Protein AF-A0A0D9NMA2-F1 (afdb_monomer_lite)

Structure (mmCIF, N/CA/C/O backbone):
data_AF-A0A0D9NMA2-F1
#
_entry.id   AF-A0A0D9NMA2-F1
#
loop_
_atom_site.group_PDB
_atom_site.id
_atom_site.type_symbol
_atom_site.label_atom_id
_atom_site.label_alt_id
_atom_site.label_comp_id
_atom_site.label_asym_id
_atom_site.label_entity_id
_atom_site.label_seq_id
_atom_site.pdbx_PDB_ins_code
_atom_site.Cartn_x
_atom_site.Cartn_y
_atom_site.Cartn_z
_atom_site.occupancy
_atom_site.B_iso_or_equiv
_atom_site.auth_seq_id
_atom_site.auth_comp_id
_atom_site.auth_asym_id
_atom_site.auth_atom_id
_atom_site.pdbx_PDB_model_num
ATOM 1 N N . MET A 1 1 ? 12.237 -25.703 -7.260 1.00 40.25 1 MET A N 1
ATOM 2 C CA . MET A 1 1 ? 11.973 -24.405 -6.611 1.00 40.25 1 MET A CA 1
ATOM 3 C C . MET A 1 1 ? 11.433 -23.503 -7.701 1.00 40.25 1 MET A C 1
ATOM 5 O O . MET A 1 1 ? 12.220 -23.040 -8.506 1.00 40.25 1 MET A O 1
ATOM 9 N N . GLU A 1 2 ? 10.114 -23.368 -7.813 1.00 42.59 2 GLU A N 1
ATOM 10 C CA . GLU A 1 2 ? 9.474 -22.491 -8.803 1.00 42.59 2 GLU A CA 1
ATOM 11 C C . GLU A 1 2 ? 8.336 -21.752 -8.106 1.00 42.59 2 GLU A C 1
ATOM 13 O O . GLU A 1 2 ? 7.248 -22.288 -7.911 1.00 42.59 2 GLU A O 1
ATOM 18 N N . ALA A 1 3 ? 8.634 -20.539 -7.654 1.00 48.50 3 ALA A N 1
ATOM 19 C CA . ALA A 1 3 ? 7.667 -19.609 -7.091 1.00 48.50 3 ALA A CA 1
ATOM 20 C C . ALA A 1 3 ? 8.124 -18.170 -7.378 1.00 48.50 3 ALA A C 1
ATOM 22 O O . ALA A 1 3 ? 8.207 -17.371 -6.461 1.00 48.50 3 ALA A O 1
ATOM 23 N N . ASP A 1 4 ? 8.457 -17.849 -8.634 1.00 46.19 4 ASP A N 1
ATOM 24 C CA . ASP A 1 4 ? 8.898 -16.488 -9.008 1.00 46.19 4 ASP A CA 1
ATOM 25 C C . ASP A 1 4 ? 8.134 -15.871 -10.193 1.00 46.19 4 ASP A C 1
ATOM 27 O O . ASP A 1 4 ? 8.375 -14.737 -10.594 1.00 46.19 4 ASP A O 1
ATOM 31 N N . SER A 1 5 ? 7.144 -16.565 -10.763 1.00 48.16 5 SER A N 1
ATOM 32 C CA . SER A 1 5 ? 6.434 -16.068 -11.959 1.00 48.16 5 SER A CA 1
ATOM 33 C C . SER A 1 5 ? 5.090 -15.384 -11.680 1.00 48.16 5 SER A C 1
ATOM 35 O O . SER A 1 5 ? 4.423 -14.950 -12.616 1.00 48.16 5 SER A O 1
ATOM 37 N N . ALA A 1 6 ? 4.659 -15.256 -10.422 1.00 56.06 6 ALA A N 1
ATOM 38 C CA . ALA A 1 6 ? 3.318 -14.744 -10.106 1.00 56.06 6 ALA A CA 1
ATOM 39 C C . ALA A 1 6 ? 3.206 -13.203 -10.080 1.00 56.06 6 ALA A C 1
ATOM 41 O O . ALA A 1 6 ? 2.089 -12.678 -10.001 1.00 56.06 6 ALA A O 1
ATOM 42 N N . ASN A 1 7 ? 4.329 -12.475 -10.149 1.00 53.25 7 ASN A N 1
ATOM 43 C CA . ASN A 1 7 ? 4.348 -11.017 -9.981 1.00 53.25 7 ASN A CA 1
ATOM 44 C C . ASN A 1 7 ? 4.777 -10.190 -11.188 1.00 53.25 7 ASN A C 1
ATOM 46 O O . ASN A 1 7 ? 4.416 -9.015 -11.233 1.00 53.25 7 ASN A O 1
ATOM 50 N N . GLY A 1 8 ? 5.421 -10.786 -12.195 1.00 54.12 8 GLY A N 1
ATOM 51 C CA . GLY A 1 8 ? 6.008 -10.059 -13.332 1.00 54.12 8 GLY A CA 1
ATOM 52 C C . GLY A 1 8 ? 5.033 -9.271 -14.226 1.00 54.12 8 GLY A C 1
ATOM 53 O O . GLY A 1 8 ? 5.455 -8.682 -15.214 1.00 54.12 8 GLY A O 1
ATOM 54 N N . GLY A 1 9 ? 3.735 -9.240 -13.908 1.00 67.44 9 GLY A N 1
ATOM 55 C CA . GLY A 1 9 ? 2.716 -8.476 -14.635 1.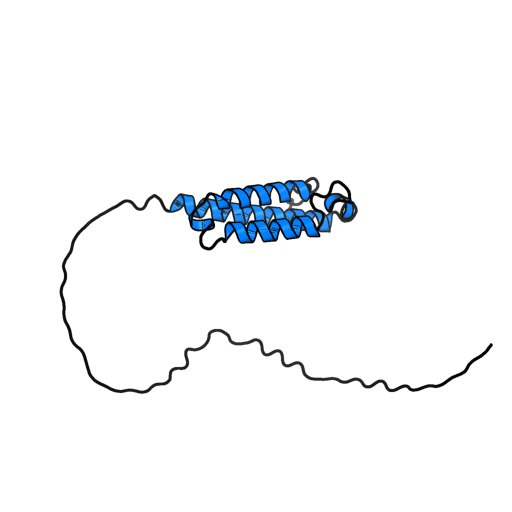00 67.44 9 GLY A CA 1
ATOM 56 C C . GLY A 1 9 ? 1.831 -7.574 -13.772 1.00 67.44 9 GLY A C 1
ATOM 57 O O . GLY A 1 9 ? 0.906 -6.956 -14.301 1.00 67.44 9 GLY A O 1
ATOM 58 N N . LYS A 1 10 ? 2.051 -7.490 -12.454 1.00 86.12 10 LYS A N 1
ATOM 59 C CA . LYS A 1 10 ? 1.211 -6.654 -11.584 1.00 86.12 10 LYS A CA 1
ATOM 60 C C . LYS A 1 10 ? 1.744 -5.223 -11.553 1.00 86.12 10 LYS A C 1
ATOM 62 O O . LYS A 1 10 ? 2.932 -4.982 -11.377 1.00 86.12 10 LYS A O 1
ATOM 67 N N . SER A 1 11 ? 0.840 -4.265 -11.731 1.00 94.38 11 SER A N 1
ATOM 68 C CA . SER A 1 11 ? 1.162 -2.839 -11.629 1.00 94.38 11 SER A CA 1
ATOM 69 C C . SER A 1 11 ? 1.169 -2.392 -10.167 1.00 94.38 11 SER A C 1
ATOM 71 O O . SER A 1 11 ? 0.269 -2.756 -9.402 1.00 94.38 11 SER A O 1
ATOM 73 N N . ILE A 1 12 ? 2.138 -1.549 -9.803 1.00 96.81 12 ILE A N 1
ATOM 74 C CA . ILE A 1 12 ? 2.218 -0.904 -8.485 1.00 96.81 12 ILE A CA 1
ATOM 75 C C . ILE A 1 12 ? 0.919 -0.139 -8.213 1.00 96.81 12 ILE A C 1
ATOM 77 O O . ILE A 1 12 ? 0.287 -0.323 -7.172 1.00 96.81 12 ILE A O 1
ATOM 81 N N . ALA A 1 13 ? 0.455 0.654 -9.183 1.00 96.81 13 ALA A N 1
ATOM 82 C CA . ALA A 1 13 ? -0.795 1.398 -9.087 1.00 96.81 13 ALA A CA 1
ATOM 83 C C . ALA A 1 13 ? -2.012 0.484 -8.871 1.00 96.81 13 ALA A C 1
ATOM 85 O O . ALA A 1 13 ? -2.945 0.834 -8.143 1.00 96.81 13 ALA A O 1
ATOM 86 N N . HIS A 1 14 ? -2.033 -0.697 -9.490 1.00 96.50 14 HIS A N 1
ATOM 87 C CA . HIS A 1 14 ? -3.117 -1.649 -9.279 1.00 96.50 14 HIS A CA 1
ATOM 88 C C . HIS A 1 14 ? -3.141 -2.167 -7.835 1.00 96.50 14 HIS A C 1
ATOM 90 O O . HIS A 1 14 ? -4.177 -2.079 -7.175 1.00 96.50 14 HIS A O 1
ATOM 96 N N . VAL A 1 15 ? -2.010 -2.659 -7.321 1.00 97.81 15 VAL A N 1
ATOM 97 C CA . VAL A 1 15 ? -1.940 -3.219 -5.960 1.00 97.81 15 VAL A CA 1
ATOM 98 C C . VAL A 1 15 ? -2.152 -2.125 -4.910 1.00 97.81 15 VAL A C 1
ATOM 100 O O . VAL A 1 15 ? -2.934 -2.310 -3.980 1.00 97.81 15 VAL A O 1
ATOM 103 N N . ALA A 1 16 ? -1.589 -0.930 -5.110 1.00 98.19 16 ALA A N 1
ATOM 104 C CA . ALA A 1 16 ? -1.795 0.206 -4.214 1.00 98.19 16 ALA A CA 1
ATOM 105 C C . ALA A 1 16 ? -3.274 0.627 -4.112 1.00 98.19 16 ALA A C 1
ATOM 107 O O . ALA A 1 16 ? -3.747 0.988 -3.031 1.00 98.19 16 ALA A O 1
ATOM 108 N N . LYS A 1 17 ? -4.053 0.540 -5.205 1.00 97.94 17 LYS A N 1
ATOM 109 C CA . LYS A 1 17 ? -5.513 0.760 -5.153 1.00 97.94 17 LYS A CA 1
ATOM 110 C C . LYS A 1 17 ? -6.208 -0.261 -4.258 1.00 97.94 17 LYS A C 1
ATOM 112 O O . LYS A 1 17 ? -7.130 0.118 -3.535 1.00 97.94 17 LYS A O 1
ATOM 117 N N . GLN A 1 18 ? -5.775 -1.521 -4.292 1.00 98.06 18 GLN A N 1
ATOM 118 C CA . GLN A 1 18 ? -6.326 -2.567 -3.434 1.00 98.06 18 GLN A CA 1
ATOM 119 C C . GLN A 1 18 ? -5.989 -2.320 -1.958 1.00 98.06 18 GLN A C 1
ATOM 121 O O . GLN A 1 18 ? -6.888 -2.413 -1.127 1.00 98.06 18 GLN A O 1
ATOM 126 N N . CYS A 1 19 ? -4.750 -1.925 -1.632 1.00 98.44 19 CYS A N 1
ATOM 127 C CA . CYS A 1 19 ? -4.372 -1.534 -0.266 1.00 98.44 19 CYS A CA 1
ATOM 128 C C . CYS A 1 19 ? -5.238 -0.376 0.239 1.00 98.44 19 CYS A C 1
ATOM 130 O O . CYS A 1 19 ? -5.807 -0.444 1.325 1.00 98.44 19 CYS A O 1
ATOM 132 N N . ARG A 1 20 ? -5.420 0.663 -0.588 1.00 98.25 20 ARG A N 1
ATOM 133 C CA . ARG A 1 20 ? -6.273 1.810 -0.249 1.00 98.25 20 ARG A CA 1
ATOM 134 C C . ARG A 1 20 ? -7.724 1.401 0.003 1.00 98.25 20 ARG A C 1
ATOM 136 O O . ARG A 1 20 ? -8.358 1.947 0.898 1.00 98.25 20 ARG A O 1
ATOM 143 N N . ALA A 1 21 ? -8.269 0.486 -0.797 1.00 98.19 21 ALA A N 1
ATOM 144 C CA . ALA A 1 21 ? -9.626 -0.022 -0.604 1.00 98.19 21 ALA A CA 1
ATOM 145 C C . ALA A 1 21 ? -9.753 -0.833 0.697 1.00 98.19 21 ALA A C 1
ATOM 147 O O . ALA A 1 21 ? -10.728 -0.660 1.427 1.00 98.19 21 ALA A O 1
ATOM 148 N N . ALA A 1 22 ? -8.751 -1.656 1.019 1.00 97.44 22 ALA A N 1
ATOM 149 C CA . ALA A 1 22 ? -8.704 -2.390 2.279 1.00 97.44 22 ALA A CA 1
ATOM 150 C C . ALA A 1 22 ? -8.651 -1.425 3.480 1.00 97.44 22 ALA A C 1
ATOM 152 O O . ALA A 1 22 ? -9.502 -1.511 4.356 1.00 97.44 22 ALA A O 1
ATOM 153 N N . LEU A 1 23 ? -7.769 -0.420 3.469 1.00 97.56 23 LEU A N 1
ATOM 154 C CA . LEU A 1 23 ? -7.714 0.600 4.530 1.00 97.56 23 LEU A CA 1
ATOM 155 C C . LEU A 1 23 ? -9.034 1.368 4.683 1.00 97.56 23 LEU A C 1
ATOM 157 O O . LEU A 1 23 ? -9.495 1.592 5.796 1.00 97.56 23 LEU A O 1
ATOM 161 N N . LYS A 1 24 ? -9.696 1.720 3.573 1.00 97.69 24 LYS A N 1
ATOM 162 C CA . LYS A 1 24 ? -11.033 2.336 3.619 1.00 97.69 24 LYS A CA 1
ATOM 163 C C . LYS A 1 24 ? -12.094 1.426 4.232 1.00 97.69 24 LYS A C 1
ATOM 165 O O . LYS A 1 24 ? -13.048 1.929 4.809 1.00 97.69 24 LYS A O 1
ATOM 170 N N . THR A 1 25 ? -11.949 0.112 4.089 1.00 96.75 25 THR A N 1
ATOM 171 C CA . THR A 1 25 ? -12.855 -0.850 4.727 1.00 96.75 25 THR A CA 1
ATOM 172 C C . THR A 1 25 ? -12.673 -0.813 6.242 1.00 96.75 25 THR A C 1
ATOM 174 O O . THR A 1 25 ? -13.674 -0.761 6.948 1.00 96.75 25 THR A O 1
ATOM 177 N N . CYS A 1 26 ? -11.428 -0.706 6.728 1.00 95.88 26 CYS A N 1
ATOM 178 C CA . CYS A 1 26 ? -11.119 -0.594 8.158 1.00 95.88 26 CYS A CA 1
ATOM 179 C C . CYS A 1 26 ? -11.769 0.621 8.836 1.00 95.88 26 CYS A C 1
ATOM 181 O O . CYS A 1 26 ? -12.078 0.539 10.014 1.00 95.88 26 CYS A O 1
ATOM 183 N N . LEU A 1 27 ? -12.047 1.711 8.109 1.00 95.81 27 LEU A N 1
ATOM 184 C CA . LEU A 1 27 ? -12.776 2.866 8.662 1.00 95.81 27 LEU A CA 1
ATOM 185 C C . LEU A 1 27 ? -14.192 2.519 9.150 1.00 95.81 27 LEU A C 1
ATOM 187 O O . LEU A 1 27 ? -14.753 3.250 9.958 1.00 95.81 27 LEU A O 1
ATOM 191 N N . ASN A 1 28 ? -14.784 1.438 8.634 1.00 94.56 28 ASN A N 1
ATOM 192 C CA . ASN A 1 28 ? -16.127 0.995 9.015 1.00 94.56 28 ASN A CA 1
ATOM 193 C C . ASN A 1 28 ? -16.101 -0.078 10.114 1.00 94.56 28 ASN A C 1
ATOM 195 O O . ASN A 1 28 ? -17.161 -0.551 10.514 1.00 94.56 28 ASN A O 1
ATOM 199 N N . ILE A 1 29 ? -14.912 -0.478 10.570 1.00 93.50 29 ILE A N 1
ATOM 200 C CA . ILE A 1 29 ? -14.711 -1.467 11.626 1.00 93.50 29 ILE A CA 1
ATOM 201 C C . ILE A 1 29 ? -14.381 -0.690 12.900 1.00 93.50 29 ILE A C 1
ATOM 203 O O . ILE A 1 29 ? -13.358 -0.010 12.956 1.00 93.50 29 ILE A O 1
ATOM 207 N N . LEU A 1 30 ? -15.273 -0.746 13.895 1.00 91.19 30 LEU A N 1
ATOM 208 C CA . LEU A 1 30 ? -15.227 0.144 15.061 1.00 91.19 30 LEU A CA 1
ATOM 209 C C . LEU A 1 30 ? -13.906 0.008 15.834 1.00 91.19 30 LEU A C 1
ATOM 211 O O . LEU A 1 30 ? -13.261 1.017 16.100 1.00 91.19 30 LEU A O 1
ATOM 215 N N . SER A 1 31 ? -13.481 -1.225 16.120 1.00 91.31 31 SER A N 1
ATOM 216 C CA . SER A 1 31 ? -12.237 -1.527 16.845 1.00 91.31 31 SER A CA 1
ATOM 217 C C . SER A 1 31 ? -10.982 -1.067 16.098 1.00 91.31 31 SER A C 1
ATOM 219 O O . SER A 1 31 ? -10.016 -0.618 16.705 1.00 91.31 31 SER A O 1
ATOM 221 N N . LEU A 1 32 ? -10.989 -1.119 14.763 1.00 91.62 32 LEU A N 1
ATOM 222 C CA . LEU A 1 32 ? -9.858 -0.680 13.942 1.00 91.62 32 LEU A CA 1
ATOM 223 C C . LEU A 1 32 ? -9.836 0.830 13.713 1.00 91.62 32 LEU A C 1
ATOM 225 O O . LEU A 1 32 ? -8.826 1.362 13.257 1.00 91.62 32 LEU A O 1
ATOM 229 N N . ASN A 1 33 ? -10.934 1.531 13.977 1.00 92.69 33 ASN A N 1
ATOM 230 C CA . ASN A 1 33 ? -10.970 2.986 13.904 1.00 92.69 33 ASN A CA 1
ATOM 231 C C . ASN A 1 33 ? -11.002 3.650 15.288 1.00 92.69 33 ASN A C 1
ATOM 233 O O . ASN A 1 33 ? -11.158 4.869 15.373 1.00 92.69 33 ASN A O 1
ATOM 237 N N . GLU A 1 34 ? -10.811 2.869 16.354 1.00 91.44 34 GLU A N 1
ATOM 238 C CA . GLU A 1 34 ? -10.504 3.392 17.680 1.00 91.44 34 GLU A CA 1
ATOM 239 C C . GLU A 1 34 ? -9.236 4.256 17.608 1.00 91.44 34 GLU A C 1
ATOM 241 O O . GLU A 1 34 ? -8.306 3.975 16.843 1.00 91.44 34 GLU A O 1
ATOM 246 N N . ASP A 1 35 ? -9.251 5.380 18.325 1.00 92.88 35 ASP A N 1
ATOM 247 C CA . ASP A 1 35 ? -8.174 6.376 18.329 1.00 92.88 35 ASP A CA 1
ATOM 248 C C . ASP A 1 35 ? -7.704 6.829 16.933 1.00 92.88 35 ASP A C 1
ATOM 250 O O . ASP A 1 35 ? -6.558 7.245 16.747 1.00 92.88 35 ASP A O 1
ATOM 254 N N . TYR A 1 36 ? -8.596 6.784 15.936 1.00 94.06 36 TYR A N 1
ATOM 255 C CA . TYR A 1 36 ? -8.319 7.180 14.551 1.00 94.06 36 TYR A CA 1
ATOM 256 C C . TYR A 1 36 ? -7.226 6.342 13.867 1.00 94.06 36 TYR A C 1
ATOM 258 O O . TYR A 1 36 ? -6.599 6.805 12.908 1.00 94.06 36 TYR A O 1
ATOM 266 N N . TRP A 1 37 ? -6.984 5.103 14.314 1.00 94.19 37 TRP A N 1
ATOM 267 C CA . TRP A 1 37 ? -5.925 4.261 13.748 1.00 94.19 37 TRP A CA 1
ATOM 268 C C . TRP A 1 37 ? -6.076 4.073 12.231 1.00 94.19 37 TRP A C 1
ATOM 270 O O . TRP A 1 37 ? -5.135 4.342 11.474 1.00 94.19 37 TRP A O 1
ATOM 280 N N . ALA A 1 38 ? -7.259 3.662 11.759 1.00 96.19 38 ALA A N 1
ATOM 281 C CA . A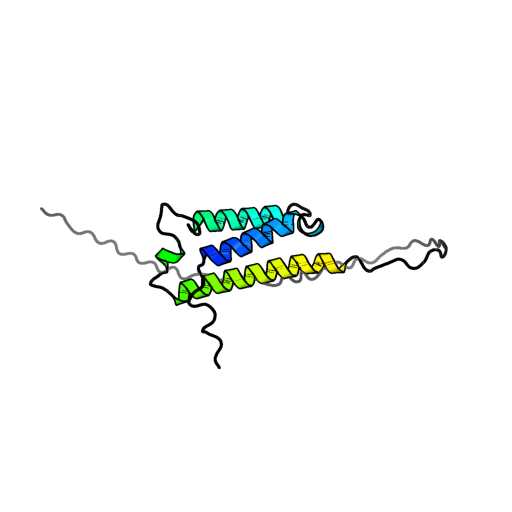LA A 1 38 ? -7.490 3.421 10.335 1.00 96.19 38 ALA A CA 1
ATOM 282 C C . ALA A 1 38 ? -7.387 4.711 9.502 1.00 96.19 38 ALA A C 1
ATOM 284 O O . ALA A 1 38 ? -6.849 4.685 8.390 1.00 96.19 38 ALA A O 1
ATOM 285 N N . GLU A 1 39 ? -7.834 5.847 10.041 1.00 97.19 39 GLU A N 1
ATOM 286 C CA . GLU A 1 39 ? -7.704 7.157 9.395 1.00 97.19 39 GLU A CA 1
ATOM 287 C C . GLU A 1 39 ? -6.239 7.597 9.264 1.00 97.19 39 GLU A C 1
ATOM 289 O O . GLU A 1 39 ? -5.808 8.003 8.176 1.00 97.19 39 GLU A O 1
ATOM 294 N N . ALA A 1 40 ? -5.444 7.450 10.327 1.00 97.31 40 ALA A N 1
ATOM 295 C 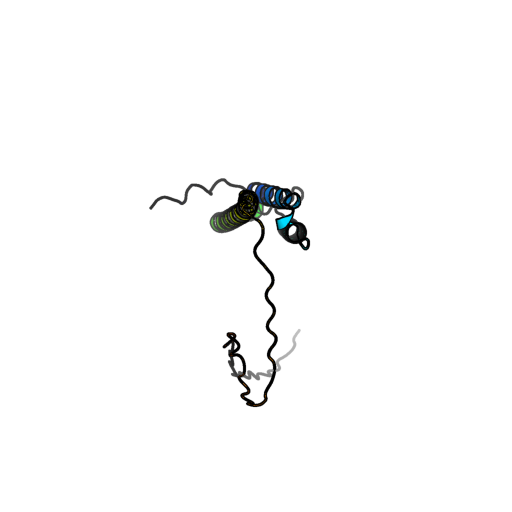CA . ALA A 1 40 ? -4.023 7.777 10.318 1.00 97.31 40 ALA A CA 1
ATOM 296 C C . ALA A 1 40 ? -3.263 6.934 9.280 1.00 97.31 40 ALA A C 1
ATOM 298 O O . ALA A 1 40 ? -2.514 7.478 8.463 1.00 97.31 40 ALA A O 1
ATOM 299 N N . ARG A 1 41 ? -3.514 5.617 9.239 1.00 97.50 41 ARG A N 1
ATOM 300 C CA . ARG A 1 41 ? -2.873 4.712 8.267 1.00 97.50 41 ARG A CA 1
ATOM 301 C C . ARG A 1 41 ? -3.304 4.990 6.836 1.00 97.50 41 ARG A C 1
ATOM 303 O O . ARG A 1 41 ? -2.476 4.954 5.925 1.00 97.50 41 ARG A O 1
ATOM 310 N N . LEU A 1 42 ? -4.580 5.304 6.616 1.00 98.25 42 LEU A N 1
ATOM 311 C CA . LEU A 1 42 ? -5.059 5.702 5.297 1.00 98.25 42 LEU A CA 1
ATOM 312 C C . LEU A 1 42 ? -4.400 7.006 4.830 1.00 98.25 42 LEU A C 1
ATOM 314 O O . LEU A 1 42 ? -4.027 7.104 3.660 1.00 98.25 42 LEU A O 1
ATOM 318 N N . THR A 1 43 ? -4.238 7.979 5.724 1.00 98.31 43 THR A N 1
ATOM 319 C CA . THR A 1 43 ? -3.608 9.271 5.422 1.00 98.31 43 THR A CA 1
ATOM 320 C C . THR A 1 43 ? -2.133 9.107 5.074 1.00 98.31 43 THR A C 1
ATOM 322 O O . THR A 1 43 ? -1.686 9.600 4.038 1.00 98.31 43 THR A O 1
ATOM 325 N N . GLU A 1 44 ? -1.385 8.349 5.877 1.00 98.19 44 GLU A N 1
ATOM 326 C CA . GLU A 1 44 ? 0.020 8.029 5.612 1.00 98.19 44 GLU A CA 1
ATOM 327 C C . GLU A 1 44 ? 0.190 7.331 4.256 1.00 98.19 44 GLU A C 1
ATOM 329 O O . GLU A 1 44 ? 1.007 7.746 3.428 1.00 98.19 44 GLU A O 1
ATOM 334 N N . PHE A 1 45 ? -0.650 6.330 3.974 1.00 98.25 45 PHE A N 1
ATOM 335 C CA . PHE A 1 45 ? -0.622 5.624 2.699 1.00 98.25 45 PHE A CA 1
ATOM 336 C C . PHE A 1 45 ? -0.937 6.553 1.518 1.00 98.25 45 PHE A C 1
ATOM 338 O O . PHE A 1 45 ? -0.274 6.502 0.480 1.00 98.25 45 PHE A O 1
ATOM 345 N N . GLN A 1 46 ? -1.928 7.438 1.657 1.00 97.94 46 GLN A N 1
ATOM 346 C CA . GLN A 1 46 ? -2.262 8.419 0.623 1.00 97.94 46 GLN A CA 1
ATOM 347 C C . GLN A 1 46 ? -1.120 9.407 0.376 1.00 97.94 46 GLN A C 1
ATOM 349 O O . GLN A 1 46 ? -0.809 9.692 -0.786 1.00 97.94 46 GLN A O 1
ATOM 354 N N . ASN A 1 47 ? -0.462 9.875 1.436 1.00 98.00 47 ASN A N 1
ATOM 355 C CA . ASN A 1 47 ? 0.700 10.747 1.330 1.00 98.00 47 ASN A CA 1
ATOM 356 C C . ASN A 1 47 ? 1.848 10.061 0.578 1.00 98.00 47 ASN A C 1
ATOM 358 O O . ASN A 1 47 ? 2.402 10.638 -0.361 1.00 98.00 47 ASN A O 1
ATOM 362 N N . TRP A 1 48 ? 2.145 8.803 0.917 1.00 97.50 48 TRP A N 1
ATOM 363 C CA . TRP A 1 48 ? 3.136 8.008 0.194 1.00 97.50 48 TRP A CA 1
ATOM 364 C C . TRP A 1 48 ? 2.769 7.859 -1.289 1.00 97.50 48 TRP A C 1
ATOM 366 O O . TRP A 1 48 ? 3.577 8.201 -2.149 1.00 97.50 48 TRP A O 1
ATOM 376 N N . THR A 1 49 ? 1.532 7.449 -1.614 1.00 97.50 49 THR A N 1
ATOM 377 C CA . THR A 1 49 ? 1.120 7.274 -3.024 1.00 97.50 49 THR A CA 1
ATOM 378 C C . THR A 1 49 ? 1.185 8.564 -3.842 1.00 97.50 49 THR A C 1
ATOM 380 O O . THR A 1 49 ? 1.422 8.510 -5.049 1.00 97.50 49 THR A O 1
ATOM 383 N N . SER A 1 50 ? 0.975 9.714 -3.196 1.00 95.56 50 SER A N 1
ATOM 384 C CA . SER A 1 50 ? 1.046 11.027 -3.839 1.00 95.56 50 SER A CA 1
ATOM 385 C C . SER A 1 50 ? 2.494 11.455 -4.059 1.00 95.56 50 SER A C 1
ATOM 387 O O . SER A 1 50 ? 2.848 11.861 -5.162 1.00 95.56 50 SER A O 1
ATOM 389 N N . THR A 1 51 ? 3.338 11.305 -3.035 1.00 95.00 51 THR A N 1
ATOM 390 C CA . THR A 1 51 ? 4.766 11.659 -3.089 1.00 95.00 51 THR A CA 1
ATOM 391 C C . THR A 1 51 ? 5.511 10.800 -4.104 1.00 95.00 51 THR A C 1
ATOM 393 O O . THR A 1 51 ? 6.307 11.313 -4.882 1.00 95.00 51 THR A O 1
ATOM 396 N N . ALA A 1 52 ? 5.206 9.504 -4.144 1.00 94.50 52 ALA A N 1
ATOM 397 C CA . ALA A 1 52 ? 5.827 8.554 -5.057 1.00 94.50 52 ALA A CA 1
ATOM 398 C C . ALA A 1 52 ? 5.178 8.527 -6.456 1.00 94.50 52 ALA A C 1
ATOM 400 O O . ALA A 1 52 ? 5.522 7.675 -7.265 1.00 94.50 52 ALA A O 1
ATOM 401 N N . GLY A 1 53 ? 4.205 9.400 -6.756 1.00 95.19 53 GLY A N 1
ATOM 402 C CA . GLY A 1 53 ? 3.597 9.471 -8.092 1.00 95.19 53 GLY A CA 1
ATOM 403 C C . GLY A 1 53 ? 2.893 8.181 -8.542 1.00 95.19 53 GLY A C 1
ATOM 404 O O . GLY A 1 53 ? 2.779 7.913 -9.737 1.00 95.19 53 GLY A O 1
ATOM 405 N N . VAL A 1 54 ? 2.398 7.365 -7.603 1.00 95.94 54 VAL A N 1
ATOM 406 C CA . VAL A 1 54 ? 1.861 6.017 -7.883 1.00 95.94 54 VAL A CA 1
ATOM 407 C C . VAL A 1 54 ? 0.641 6.062 -8.806 1.00 95.94 54 VAL A C 1
ATOM 409 O O . VAL A 1 54 ? 0.442 5.173 -9.629 1.00 95.94 54 VAL A O 1
ATOM 412 N N . PHE A 1 55 ? -0.195 7.093 -8.668 1.00 94.06 55 PHE A N 1
ATOM 413 C CA . PHE A 1 55 ? -1.410 7.275 -9.470 1.00 94.06 55 PHE A CA 1
ATOM 414 C C . PHE A 1 55 ? -1.317 8.447 -10.449 1.00 94.06 55 PHE A C 1
ATOM 416 O O . PHE A 1 55 ? -2.351 8.873 -10.970 1.00 94.06 55 PHE A O 1
ATOM 423 N N . ASP A 1 56 ? -0.125 9.008 -10.658 1.00 90.00 56 ASP A N 1
ATOM 424 C CA . ASP A 1 56 ? 0.012 10.185 -11.505 1.00 90.00 56 ASP A CA 1
ATOM 425 C C . ASP A 1 56 ? -0.234 9.815 -12.975 1.00 90.00 56 ASP A C 1
ATOM 427 O O . ASP A 1 56 ? 0.385 8.906 -13.524 1.00 90.00 56 ASP A O 1
ATOM 431 N N . ALA A 1 57 ? -1.187 10.509 -13.596 1.00 80.50 57 ALA A N 1
ATOM 432 C CA . ALA A 1 57 ? -1.498 10.391 -15.020 1.00 80.50 57 ALA A CA 1
ATOM 433 C C . ALA A 1 57 ? -0.898 11.543 -15.845 1.00 80.50 57 ALA A C 1
ATOM 435 O O . ALA A 1 57 ? -0.930 11.500 -17.073 1.00 80.50 57 ALA A O 1
ATOM 436 N N . LYS A 1 58 ? -0.409 12.600 -15.183 1.00 80.81 58 LYS A N 1
ATOM 437 C CA . LYS A 1 58 ? 0.178 13.794 -15.804 1.00 80.81 58 LYS A CA 1
ATOM 438 C C . LYS A 1 58 ? 1.703 13.717 -15.856 1.00 80.81 58 LYS A C 1
ATOM 440 O O . LYS A 1 58 ? 2.295 14.285 -16.769 1.00 80.81 58 LYS A O 1
ATOM 445 N N . ARG A 1 59 ? 2.330 13.063 -14.876 1.00 83.06 59 ARG A N 1
ATOM 446 C CA . ARG A 1 59 ? 3.776 12.784 -14.838 1.00 83.06 59 ARG A CA 1
ATOM 447 C C . ARG A 1 59 ? 4.052 11.313 -15.141 1.00 83.06 59 ARG A C 1
ATOM 449 O O . ARG A 1 59 ? 3.129 10.517 -15.296 1.00 83.06 59 ARG A O 1
ATOM 456 N N . VAL A 1 60 ? 5.334 10.965 -15.237 1.00 88.25 60 VAL A N 1
ATOM 457 C CA . VAL A 1 60 ? 5.771 9.568 -15.307 1.00 88.25 60 VAL A CA 1
ATOM 458 C C . VAL A 1 60 ? 5.322 8.879 -14.020 1.00 88.25 60 VAL A C 1
ATOM 460 O O . VAL A 1 60 ? 5.703 9.296 -12.931 1.00 88.25 60 VAL A O 1
ATOM 463 N N . SER A 1 61 ? 4.453 7.877 -14.147 1.00 93.25 61 SER A N 1
ATOM 464 C CA . SER A 1 61 ? 4.010 7.078 -13.003 1.00 93.25 61 SER A CA 1
ATOM 465 C C . SER A 1 61 ? 5.154 6.211 -12.481 1.00 93.25 61 SER A C 1
ATOM 467 O O . SER A 1 61 ? 6.016 5.808 -13.264 1.00 93.25 61 SER A O 1
ATOM 469 N N . LEU A 1 62 ? 5.112 5.825 -11.205 1.00 94.50 62 LEU A N 1
ATOM 470 C CA . LEU A 1 62 ? 6.122 4.928 -10.624 1.00 94.50 62 LEU A CA 1
ATOM 471 C C . LEU A 1 62 ? 6.248 3.591 -11.383 1.00 94.50 62 LEU A C 1
ATOM 473 O O . LEU A 1 62 ? 7.332 3.036 -11.524 1.00 94.50 62 LEU A O 1
ATOM 477 N N . ASP A 1 63 ? 5.136 3.089 -11.933 1.00 94.44 63 ASP A N 1
ATOM 478 C CA . ASP A 1 63 ? 5.122 1.901 -12.795 1.00 94.44 63 ASP A CA 1
ATOM 479 C C . ASP A 1 63 ? 5.935 2.083 -14.087 1.00 94.44 63 ASP A C 1
ATOM 481 O O . ASP A 1 63 ? 6.489 1.110 -14.599 1.00 94.44 63 ASP A O 1
ATOM 485 N N . SER A 1 64 ? 5.945 3.301 -14.636 1.00 93.06 64 SER A N 1
ATOM 486 C CA . SER A 1 64 ? 6.678 3.668 -15.850 1.00 93.06 64 SER A CA 1
ATOM 487 C C . SER A 1 64 ? 8.137 4.001 -15.554 1.00 93.06 64 SER A C 1
ATOM 489 O O . SER A 1 64 ? 9.002 3.661 -16.354 1.00 93.06 64 SER A O 1
ATOM 491 N N . GLU A 1 65 ? 8.406 4.637 -14.414 1.00 94.31 65 GLU A N 1
ATOM 492 C CA . GLU A 1 65 ? 9.758 4.955 -13.948 1.00 94.31 65 GLU A CA 1
ATOM 493 C C . GLU A 1 65 ? 10.586 3.678 -13.757 1.00 94.31 65 GLU A C 1
ATOM 495 O O . GLU A 1 65 ? 11.703 3.580 -14.254 1.00 94.31 65 GLU A O 1
ATOM 500 N N . LEU A 1 66 ? 9.978 2.647 -13.168 1.00 94.50 66 LEU A N 1
ATOM 501 C CA . LEU A 1 66 ? 10.617 1.353 -12.918 1.00 94.50 66 LEU A CA 1
ATOM 502 C C . LEU A 1 66 ? 10.435 0.344 -14.062 1.00 94.50 66 LEU A C 1
ATOM 504 O O . LEU A 1 66 ? 10.646 -0.854 -13.879 1.00 94.50 66 LEU A O 1
ATOM 508 N N . ALA A 1 67 ? 10.029 0.785 -15.258 1.00 92.44 67 ALA A N 1
ATOM 509 C CA . ALA A 1 67 ? 9.802 -0.122 -16.387 1.00 92.44 67 ALA A CA 1
ATOM 510 C C . ALA A 1 67 ? 11.078 -0.863 -16.831 1.00 92.44 67 ALA A C 1
ATOM 512 O O . ALA A 1 67 ? 10.985 -1.972 -17.356 1.00 92.44 67 ALA A O 1
ATOM 513 N N . PHE A 1 68 ? 12.252 -0.265 -16.606 1.00 93.00 68 PHE A N 1
ATOM 514 C CA . PHE A 1 68 ? 13.559 -0.855 -16.913 1.00 93.00 68 PHE A CA 1
ATOM 515 C C . PHE A 1 68 ? 14.247 -1.485 -15.690 1.00 93.00 68 PHE A C 1
ATOM 517 O O . PHE A 1 68 ? 15.331 -2.044 -15.829 1.00 93.00 68 PHE A O 1
ATOM 524 N N . GLU A 1 69 ? 13.604 -1.442 -14.519 1.00 95.06 69 GLU A N 1
ATOM 525 C CA . GLU A 1 69 ? 14.093 -2.013 -13.258 1.00 95.06 69 GLU A CA 1
ATOM 526 C C . GLU A 1 69 ? 13.061 -3.010 -12.693 1.00 95.06 69 GLU A C 1
ATOM 528 O O . GLU A 1 69 ? 12.407 -2.749 -11.675 1.00 95.06 69 GLU A O 1
ATOM 533 N N . PRO A 1 70 ? 12.861 -4.160 -13.368 1.00 91.75 70 PRO A N 1
ATOM 534 C CA . PRO A 1 70 ? 11.786 -5.096 -13.042 1.00 91.75 70 PRO A CA 1
ATOM 535 C C . PRO A 1 70 ? 11.917 -5.691 -11.636 1.00 91.75 70 PRO A C 1
ATOM 537 O O . PRO A 1 70 ? 10.900 -5.904 -10.981 1.00 91.75 70 PRO A O 1
ATOM 540 N N . ASP A 1 71 ? 13.138 -5.907 -11.146 1.00 94.69 71 ASP A N 1
ATOM 541 C CA . ASP A 1 71 ? 13.376 -6.453 -9.806 1.00 94.69 71 ASP A CA 1
ATOM 542 C C . ASP A 1 71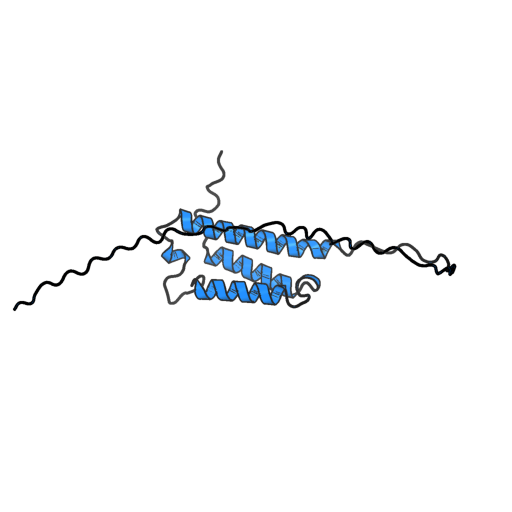 ? 12.917 -5.469 -8.723 1.00 94.69 71 ASP A C 1
ATOM 544 O O . ASP A 1 71 ? 12.137 -5.831 -7.841 1.00 94.69 71 ASP A O 1
ATOM 548 N N . THR A 1 72 ? 13.298 -4.193 -8.844 1.00 96.12 72 THR A N 1
ATOM 549 C CA . THR A 1 72 ? 12.842 -3.114 -7.953 1.00 96.12 72 THR A CA 1
ATOM 550 C C . THR A 1 72 ? 11.322 -2.983 -7.980 1.00 96.12 72 THR A C 1
ATOM 552 O O . THR A 1 72 ? 10.674 -2.910 -6.933 1.00 96.12 72 THR A O 1
ATOM 555 N N . LYS A 1 73 ? 10.724 -3.006 -9.178 1.00 95.62 73 LYS A N 1
ATOM 556 C CA . LYS A 1 73 ? 9.269 -2.978 -9.338 1.00 95.62 73 LYS A CA 1
ATOM 557 C C . LYS A 1 73 ? 8.597 -4.150 -8.619 1.00 95.62 73 LYS A C 1
ATOM 559 O O . LYS A 1 73 ? 7.619 -3.936 -7.902 1.00 95.62 73 LYS A O 1
ATOM 564 N N . ASN A 1 74 ? 9.110 -5.366 -8.803 1.00 95.12 74 ASN A N 1
ATOM 565 C CA . ASN A 1 74 ? 8.561 -6.572 -8.188 1.00 95.12 74 ASN A CA 1
ATOM 566 C C . ASN A 1 74 ? 8.635 -6.501 -6.661 1.00 95.12 74 ASN A C 1
ATOM 568 O O . ASN A 1 74 ? 7.629 -6.761 -6.008 1.00 95.12 74 ASN A O 1
ATOM 572 N N . ILE A 1 75 ? 9.756 -6.036 -6.099 1.00 96.88 75 ILE A N 1
ATOM 573 C CA . ILE A 1 75 ? 9.906 -5.839 -4.649 1.00 96.88 75 ILE A CA 1
ATOM 574 C C . ILE A 1 75 ? 8.823 -4.897 -4.107 1.00 96.88 75 ILE A C 1
ATOM 576 O O . ILE A 1 75 ? 8.168 -5.212 -3.115 1.00 96.88 75 ILE A O 1
ATOM 580 N N . ILE A 1 76 ? 8.577 -3.757 -4.762 1.00 97.12 76 ILE A N 1
ATOM 581 C CA . ILE A 1 76 ? 7.530 -2.814 -4.329 1.00 97.12 76 ILE A CA 1
ATOM 582 C C . ILE A 1 76 ? 6.144 -3.464 -4.406 1.00 97.12 76 ILE A C 1
ATOM 584 O O . ILE A 1 76 ? 5.322 -3.308 -3.501 1.00 97.12 76 ILE A O 1
ATOM 588 N N . VAL A 1 77 ? 5.874 -4.203 -5.481 1.00 97.31 77 VAL A N 1
ATOM 589 C CA . VAL A 1 77 ? 4.622 -4.941 -5.673 1.00 97.31 77 VAL A CA 1
ATOM 590 C C . VAL A 1 77 ? 4.418 -5.988 -4.566 1.00 97.31 77 VAL A C 1
ATOM 592 O O . VAL A 1 77 ? 3.316 -6.073 -4.016 1.00 97.31 77 VAL A O 1
ATOM 595 N N . ASP A 1 78 ? 5.461 -6.729 -4.190 1.00 97.12 78 ASP A N 1
ATOM 596 C CA . ASP A 1 78 ? 5.440 -7.715 -3.104 1.00 97.12 78 ASP A CA 1
ATOM 597 C C . ASP A 1 78 ? 5.234 -7.082 -1.730 1.00 97.12 78 ASP A C 1
ATOM 599 O O . ASP A 1 78 ? 4.418 -7.565 -0.936 1.00 97.12 78 ASP A O 1
ATOM 603 N N . LEU A 1 79 ? 5.896 -5.956 -1.460 1.00 98.06 79 LEU A N 1
ATOM 604 C CA . LEU A 1 79 ? 5.691 -5.189 -0.232 1.00 98.06 79 LEU A CA 1
ATOM 605 C C . LEU A 1 79 ? 4.245 -4.696 -0.121 1.00 98.06 79 LEU A C 1
ATOM 607 O O . LEU A 1 79 ? 3.621 -4.836 0.931 1.00 98.06 79 LEU A O 1
ATOM 611 N N . LEU A 1 80 ? 3.669 -4.181 -1.210 1.00 98.19 80 LEU A N 1
ATOM 612 C CA . LEU A 1 80 ? 2.271 -3.751 -1.230 1.00 98.19 80 LEU A CA 1
ATOM 613 C C . LEU A 1 80 ? 1.301 -4.920 -1.034 1.00 98.19 80 LEU A C 1
ATOM 615 O O . LEU A 1 80 ? 0.306 -4.775 -0.325 1.00 98.19 80 LEU A O 1
ATOM 619 N N . MET A 1 81 ? 1.575 -6.080 -1.629 1.00 97.56 81 MET A N 1
ATOM 620 C CA . MET A 1 81 ? 0.761 -7.278 -1.413 1.00 97.56 81 MET A CA 1
ATOM 621 C C . MET A 1 81 ? 0.844 -7.780 0.026 1.00 97.56 81 MET A C 1
ATOM 623 O O . MET A 1 81 ? -0.183 -8.127 0.607 1.00 97.56 81 MET A O 1
ATOM 627 N N . THR A 1 82 ? 2.036 -7.755 0.616 1.00 98.19 82 THR A N 1
ATOM 628 C CA . THR A 1 82 ? 2.246 -8.096 2.025 1.00 98.19 82 THR A CA 1
ATOM 629 C C . THR A 1 82 ? 1.469 -7.142 2.925 1.00 98.19 82 THR A C 1
ATOM 631 O O . THR A 1 82 ? 0.683 -7.591 3.755 1.00 98.19 82 THR A O 1
ATOM 634 N N . LEU A 1 83 ? 1.583 -5.829 2.694 1.00 98.25 83 LEU A N 1
ATOM 635 C CA . LEU A 1 83 ? 0.813 -4.813 3.412 1.00 98.25 83 LEU A CA 1
ATOM 636 C C . LEU A 1 83 ? -0.697 -5.055 3.288 1.00 98.25 83 LEU A C 1
ATOM 638 O O . LEU A 1 83 ? -1.407 -5.027 4.292 1.00 98.25 83 LEU A O 1
ATOM 642 N N . ARG A 1 84 ? -1.198 -5.325 2.075 1.00 97.81 84 ARG A N 1
ATOM 643 C CA . ARG A 1 84 ? -2.612 -5.652 1.846 1.00 97.81 84 ARG A CA 1
ATOM 644 C C . ARG A 1 84 ? -3.047 -6.849 2.683 1.00 97.81 84 ARG A C 1
ATOM 646 O O . ARG A 1 84 ? -4.105 -6.784 3.299 1.00 97.81 84 ARG A O 1
ATOM 653 N N . ASN A 1 85 ? -2.254 -7.916 2.701 1.00 97.44 85 ASN A N 1
ATOM 654 C CA . ASN A 1 85 ? -2.569 -9.110 3.476 1.00 97.44 85 ASN A CA 1
ATOM 655 C C . ASN A 1 85 ? -2.604 -8.794 4.977 1.00 97.44 85 ASN A C 1
ATOM 657 O O . ASN A 1 85 ? -3.571 -9.165 5.630 1.00 97.44 85 ASN A O 1
ATOM 661 N N . CYS A 1 86 ? -1.641 -8.028 5.501 1.00 96.62 86 CYS A N 1
ATOM 662 C CA . CYS A 1 86 ? -1.659 -7.578 6.896 1.00 96.62 86 CYS A CA 1
ATOM 663 C C . CYS A 1 86 ? -2.938 -6.798 7.233 1.00 96.62 86 CYS A C 1
ATOM 665 O O . CYS A 1 86 ? -3.595 -7.102 8.223 1.00 96.62 86 CYS A O 1
ATOM 667 N N . ILE A 1 87 ? -3.341 -5.847 6.379 1.00 96.44 87 ILE A N 1
ATOM 668 C CA . ILE A 1 87 ? -4.584 -5.081 6.570 1.00 96.44 87 ILE A CA 1
ATOM 669 C C . ILE A 1 87 ? -5.801 -6.016 6.601 1.00 96.44 87 ILE A C 1
ATOM 671 O O . ILE A 1 87 ? -6.693 -5.844 7.426 1.00 96.44 87 ILE A O 1
ATOM 675 N N . GLN A 1 88 ? -5.848 -7.011 5.713 1.00 95.94 88 GLN A N 1
ATOM 676 C CA . GLN A 1 88 ? -6.951 -7.971 5.659 1.00 95.94 88 GLN A CA 1
ATOM 677 C C . GLN A 1 88 ? -6.991 -8.906 6.870 1.00 95.94 88 GLN A C 1
ATOM 679 O O . GLN A 1 88 ? -8.077 -9.290 7.290 1.00 95.94 88 GLN A O 1
ATOM 684 N N . GLU A 1 89 ? -5.848 -9.269 7.447 1.00 94.69 89 GLU A N 1
ATOM 685 C CA . GLU A 1 89 ? -5.831 -10.028 8.700 1.00 94.69 89 GLU A CA 1
ATOM 686 C C . GLU A 1 89 ? -6.359 -9.189 9.869 1.00 94.69 89 GLU A C 1
ATOM 688 O O . GLU A 1 89 ? -7.171 -9.698 10.639 1.00 94.69 89 GLU A O 1
ATOM 693 N N . CYS A 1 90 ? -6.019 -7.894 9.944 1.00 92.44 90 CYS A N 1
ATOM 694 C CA . CYS A 1 90 ? -6.609 -6.983 10.935 1.00 92.44 90 CYS A CA 1
ATOM 695 C C . CYS A 1 90 ? -8.140 -6.895 10.810 1.00 92.44 90 CYS A C 1
ATOM 697 O O . CYS A 1 90 ? -8.837 -6.807 11.814 1.00 92.44 90 CYS A O 1
ATOM 699 N N . GLN A 1 91 ? -8.679 -6.945 9.588 1.00 93.81 91 GLN A N 1
ATOM 700 C CA . GLN A 1 91 ? -10.132 -6.940 9.359 1.00 93.81 91 GLN A CA 1
ATOM 701 C C . GLN A 1 91 ? -10.807 -8.208 9.897 1.00 93.81 91 GLN A C 1
ATOM 703 O O . GLN A 1 91 ? -11.886 -8.132 10.467 1.00 93.81 91 GLN A O 1
ATOM 708 N N . LYS A 1 92 ? -10.165 -9.372 9.746 1.00 90.25 92 LYS A N 1
ATOM 709 C CA . LYS A 1 92 ? -10.719 -10.669 10.171 1.00 90.25 92 LYS A CA 1
ATOM 710 C C . LYS A 1 92 ? -10.677 -10.890 11.681 1.00 90.25 92 LYS A C 1
ATOM 712 O O . LYS A 1 92 ? -11.389 -11.764 12.172 1.00 90.25 92 LYS A O 1
ATOM 717 N N . SER A 1 93 ? -9.790 -10.205 12.405 1.00 75.25 93 SER A N 1
ATOM 718 C CA . SER A 1 93 ? -9.704 -10.347 13.862 1.00 75.25 93 SER A CA 1
ATOM 719 C C . SER A 1 93 ? -10.914 -9.759 14.589 1.00 75.25 93 SER A C 1
ATOM 721 O O . SER A 1 93 ? -11.251 -10.279 15.646 1.00 75.25 93 SER A O 1
ATOM 723 N N . ASP A 1 94 ? -11.595 -8.767 14.008 1.00 63.03 94 ASP A N 1
ATOM 724 C CA . ASP A 1 94 ? -12.810 -8.168 14.585 1.00 63.03 94 ASP A CA 1
ATOM 725 C C . ASP A 1 94 ? -14.040 -9.087 14.447 1.00 63.03 94 ASP A C 1
ATOM 727 O O . ASP A 1 94 ? -14.809 -9.266 15.388 1.00 63.03 94 ASP A O 1
ATOM 731 N N . ASP A 1 95 ? -14.161 -9.797 13.317 1.00 57.78 95 ASP A N 1
ATOM 732 C CA . ASP A 1 95 ? -15.279 -10.721 13.047 1.00 57.78 95 ASP A CA 1
ATOM 733 C C . ASP A 1 95 ? -15.365 -11.906 14.035 1.00 57.78 95 ASP A C 1
ATOM 735 O O . ASP A 1 95 ? -16.370 -12.619 14.076 1.00 57.78 95 ASP A O 1
ATOM 739 N N . LYS A 1 96 ? -14.306 -12.170 14.813 1.00 57.78 96 LYS A N 1
ATOM 740 C CA . LYS A 1 96 ? -14.216 -13.331 15.715 1.00 57.78 96 LYS A CA 1
ATOM 741 C C . LYS A 1 96 ? -14.586 -13.035 17.169 1.00 57.78 96 LYS A C 1
ATOM 743 O O . LYS A 1 96 ? -14.581 -13.967 17.971 1.00 57.78 96 LYS A O 1
ATOM 748 N N . GLU A 1 97 ? -14.915 -11.792 17.522 1.00 52.25 97 GLU A N 1
ATOM 749 C CA . GLU A 1 97 ? -15.192 -11.406 18.916 1.00 52.25 97 GLU A CA 1
ATOM 750 C C . GLU A 1 97 ? -16.685 -11.471 19.313 1.00 52.25 97 GLU A C 1
ATOM 752 O O . GLU A 1 97 ? -17.033 -11.242 20.467 1.00 52.25 97 GLU A O 1
ATOM 757 N N . VAL A 1 98 ? -17.589 -11.873 18.409 1.00 51.72 98 VAL A N 1
ATOM 758 C CA . VAL A 1 98 ? -19.051 -11.855 18.667 1.00 51.72 98 VAL A CA 1
ATOM 759 C C . VAL A 1 98 ? -19.632 -13.207 19.138 1.00 51.72 98 VAL A C 1
ATOM 761 O O . VAL A 1 98 ? -20.837 -13.322 19.317 1.00 51.72 98 VAL A O 1
ATOM 764 N N . ASP A 1 99 ? -18.810 -14.226 19.420 1.00 46.94 99 ASP A N 1
ATOM 765 C CA . ASP A 1 99 ? -19.285 -15.536 19.925 1.00 46.94 99 ASP A CA 1
ATOM 766 C C . ASP A 1 99 ? -18.787 -15.852 21.349 1.00 46.94 99 ASP A C 1
ATOM 768 O O . ASP A 1 99 ? -18.266 -16.926 21.651 1.00 46.94 99 ASP A O 1
ATOM 772 N N . ARG A 1 100 ? -18.905 -14.870 22.251 1.00 52.88 100 ARG A N 1
ATOM 773 C CA . ARG A 1 100 ? -18.892 -15.102 23.705 1.00 52.88 100 ARG A CA 1
ATOM 774 C C . ARG A 1 100 ? -20.216 -14.649 24.311 1.00 52.88 100 ARG A C 1
ATOM 776 O O . ARG A 1 100 ? -20.269 -13.729 25.121 1.00 52.88 100 ARG A O 1
ATOM 783 N N . ASP A 1 101 ? -21.277 -15.331 23.894 1.00 46.88 101 ASP A N 1
ATOM 784 C CA . ASP A 1 101 ? -22.486 -15.517 24.700 1.00 46.88 101 ASP A CA 1
ATOM 785 C C . ASP A 1 101 ? -22.025 -16.171 26.026 1.00 46.88 101 ASP A C 1
ATOM 787 O O . ASP A 1 101 ? -21.313 -17.173 26.031 1.00 46.88 101 ASP A O 1
ATOM 791 N N . GLY A 1 102 ? -22.178 -15.536 27.183 1.00 51.31 102 GLY A N 1
ATOM 792 C CA . GLY A 1 102 ? -23.486 -15.401 27.804 1.00 51.31 102 GLY A CA 1
ATOM 793 C C . GLY A 1 102 ? -23.776 -16.627 28.676 1.00 51.31 102 GLY A C 1
ATOM 794 O O . GLY A 1 102 ? -24.729 -17.350 28.420 1.00 51.31 102 GLY A O 1
ATOM 795 N N . ALA A 1 103 ? -22.949 -16.886 29.696 1.00 47.62 103 ALA A N 1
ATOM 796 C CA . ALA A 1 103 ? -23.256 -17.879 30.724 1.00 47.62 103 ALA A CA 1
ATOM 797 C C . ALA A 1 103 ? -22.825 -17.396 32.118 1.00 47.62 103 ALA A C 1
ATOM 799 O O . ALA A 1 103 ? -21.668 -17.483 32.520 1.00 47.62 103 ALA A O 1
ATOM 800 N N . ASP A 1 104 ? -23.855 -16.926 32.813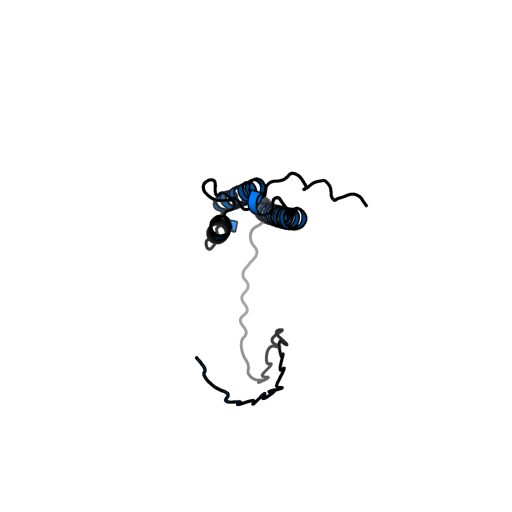 1.00 44.91 104 ASP A N 1
ATOM 801 C CA . ASP A 1 104 ? -24.135 -17.089 34.233 1.00 44.91 104 ASP A CA 1
ATOM 802 C C . ASP A 1 104 ? -23.673 -16.070 35.284 1.00 44.91 104 ASP A C 1
ATOM 804 O O . ASP A 1 104 ? -22.556 -15.570 35.376 1.00 44.91 104 ASP A O 1
ATOM 808 N N . ILE A 1 105 ? -24.695 -15.790 36.087 1.00 51.81 105 ILE A N 1
ATOM 809 C CA . ILE A 1 105 ? -24.921 -14.782 37.102 1.00 51.81 105 ILE A CA 1
ATOM 810 C C . ILE A 1 105 ? -24.624 -15.380 38.487 1.00 51.81 105 ILE A C 1
ATOM 812 O O . ILE A 1 105 ? -24.897 -16.549 38.734 1.00 51.81 105 ILE A O 1
ATOM 816 N N . ALA A 1 106 ? -24.229 -14.490 39.404 1.00 49.06 106 ALA A N 1
ATOM 817 C CA . ALA A 1 106 ? -24.356 -14.556 40.867 1.00 49.06 106 ALA A CA 1
ATOM 818 C C . ALA A 1 106 ? -23.427 -15.483 41.671 1.00 49.06 106 ALA A C 1
ATOM 820 O O . ALA A 1 106 ? -23.455 -16.704 41.568 1.00 49.06 106 ALA A O 1
ATOM 821 N N . GLY A 1 107 ? -22.725 -14.865 42.628 1.00 36.12 107 GLY A N 1
ATOM 822 C CA . GLY A 1 107 ? -22.090 -15.568 43.739 1.00 36.12 107 GLY A CA 1
ATOM 823 C C . GLY A 1 107 ? -21.290 -14.662 44.675 1.00 36.12 107 GLY A C 1
ATOM 824 O O . GLY A 1 107 ? -20.074 -14.660 44.599 1.00 36.12 107 GLY A O 1
ATOM 825 N N . SER A 1 108 ? -22.012 -13.939 45.535 1.00 42.78 108 SER A N 1
ATOM 826 C CA . SER A 1 108 ? -21.643 -13.415 46.863 1.00 42.78 108 SER A CA 1
ATOM 827 C C . SER A 1 108 ? -20.356 -12.613 47.102 1.00 42.78 108 SER A C 1
ATOM 829 O O . SER A 1 108 ? -19.228 -13.079 46.992 1.00 42.78 108 SER A O 1
ATOM 831 N N . GLU A 1 109 ? -20.615 -11.412 47.615 1.00 50.00 109 GLU A N 1
ATOM 832 C CA . GLU A 1 109 ? -19.807 -10.637 48.549 1.00 50.00 109 GLU A CA 1
ATOM 833 C C . GLU A 1 109 ? -19.323 -11.500 49.728 1.00 50.00 109 GLU A C 1
ATOM 835 O O . GLU A 1 109 ? -20.134 -12.179 50.349 1.00 50.00 109 GLU A O 1
ATOM 840 N N . ASP A 1 110 ? -18.041 -11.400 50.084 1.00 44.31 110 ASP A N 1
ATOM 841 C CA . ASP A 1 11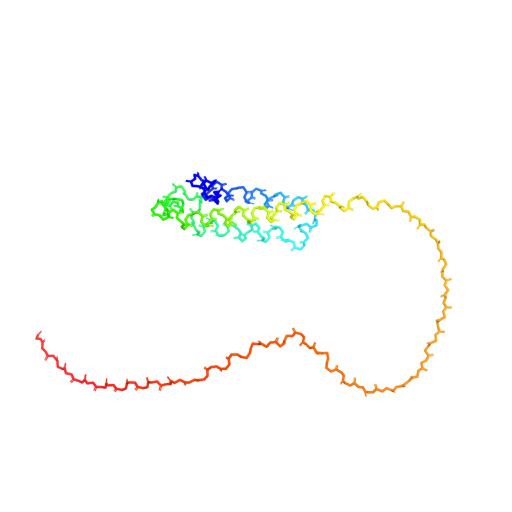0 ? -17.600 -11.494 51.478 1.00 44.31 110 ASP A CA 1
ATOM 842 C C . ASP A 1 110 ? -16.357 -10.612 51.682 1.00 44.31 110 ASP A C 1
ATOM 844 O O . ASP A 1 110 ? -15.299 -10.792 51.076 1.00 44.31 110 ASP A O 1
ATOM 848 N N . GLN A 1 111 ? -16.543 -9.599 52.528 1.00 50.59 111 GLN A N 1
ATOM 849 C CA . GLN A 1 111 ? -15.522 -8.720 53.086 1.00 50.59 111 GLN A CA 1
ATOM 850 C C . GLN A 1 111 ? -14.692 -9.474 54.128 1.00 50.59 111 GLN A C 1
ATOM 852 O O . GLN A 1 111 ? -15.292 -10.054 55.025 1.00 50.59 111 GLN A O 1
ATOM 857 N N . GLN A 1 112 ? -13.362 -9.337 54.097 1.00 44.22 112 GLN A N 1
ATOM 858 C CA . GLN A 1 112 ? -12.484 -9.177 55.277 1.00 44.22 112 GLN A CA 1
ATOM 859 C C . GLN A 1 112 ? -11.253 -8.387 54.796 1.00 44.22 112 GLN A C 1
ATOM 861 O O . GLN A 1 112 ? -10.441 -8.899 54.034 1.00 44.22 112 GLN A O 1
ATOM 866 N N . ASP A 1 113 ? -11.230 -7.058 54.912 1.00 44.97 113 ASP A N 1
ATOM 867 C CA . ASP A 1 113 ? -10.660 -6.311 56.048 1.00 44.97 113 ASP A CA 1
ATOM 868 C C . ASP A 1 113 ? -9.577 -7.073 56.816 1.00 44.97 113 ASP A C 1
ATOM 870 O O . ASP A 1 113 ? -9.928 -7.908 57.635 1.00 44.97 113 ASP A O 1
ATOM 874 N N . LEU A 1 114 ? -8.301 -6.767 56.542 1.00 42.34 114 LEU A N 1
ATOM 875 C CA . LEU A 1 114 ? -7.221 -6.631 57.531 1.00 42.34 114 LEU A CA 1
ATOM 876 C C . LEU A 1 114 ? -6.027 -5.897 56.878 1.00 42.34 114 LEU A C 1
ATOM 878 O O . LEU A 1 114 ? -5.269 -6.467 56.098 1.00 42.34 114 LEU A O 1
ATOM 882 N N . SER A 1 115 ? -5.836 -4.626 57.229 1.00 43.97 115 SER A N 1
ATOM 883 C CA . SER A 1 115 ? -4.502 -3.985 57.301 1.00 43.97 115 SER A CA 1
ATOM 884 C C . SER A 1 115 ? -4.177 -3.781 58.795 1.00 43.97 115 SER A C 1
ATOM 886 O O . SER A 1 115 ? -5.095 -3.944 59.603 1.00 43.97 115 SER A O 1
ATOM 888 N N . PRO A 1 116 ? -2.996 -3.290 59.226 1.00 57.62 116 PRO A N 1
ATOM 889 C CA . PRO A 1 116 ? -1.686 -3.116 58.569 1.00 57.62 116 PRO A CA 1
ATOM 890 C C . PRO A 1 116 ? -0.514 -3.632 59.457 1.00 57.62 116 PRO A C 1
ATOM 892 O O . PRO A 1 116 ? -0.724 -3.851 60.641 1.00 57.62 116 PRO A O 1
ATOM 895 N N . THR A 1 117 ? 0.726 -3.720 58.949 1.00 41.03 117 THR A N 1
ATOM 896 C CA . THR A 1 117 ? 1.942 -3.264 59.682 1.00 41.03 117 THR A CA 1
ATOM 897 C C . THR A 1 117 ? 3.197 -3.260 58.798 1.00 41.03 117 THR A C 1
ATOM 899 O O . THR A 1 117 ? 3.499 -4.252 58.142 1.00 41.03 117 THR A O 1
ATOM 902 N N . ASP A 1 118 ? 3.866 -2.111 58.864 1.00 45.31 118 ASP A N 1
ATOM 903 C CA . ASP A 1 118 ? 5.232 -1.670 58.555 1.00 45.31 118 ASP A CA 1
ATOM 904 C C . ASP A 1 118 ? 6.362 -2.590 58.042 1.00 45.31 118 ASP A C 1
ATOM 906 O O . ASP A 1 118 ? 6.557 -3.727 58.466 1.00 45.31 118 ASP A O 1
ATOM 910 N N . ASP A 1 119 ? 7.194 -1.901 57.247 1.00 48.59 119 ASP A N 1
ATOM 911 C CA . ASP A 1 119 ? 8.653 -1.978 57.096 1.00 48.59 119 ASP A CA 1
ATOM 912 C C . ASP A 1 119 ? 9.307 -3.185 56.399 1.00 48.59 119 ASP A C 1
ATOM 914 O O . ASP A 1 119 ? 9.643 -4.199 57.006 1.00 48.59 119 ASP A O 1
ATOM 918 N N . ALA A 1 120 ? 9.682 -2.967 55.132 1.00 49.88 120 ALA A N 1
ATOM 919 C CA . ALA A 1 120 ? 11.092 -3.001 54.730 1.00 49.88 120 ALA A CA 1
ATOM 920 C C . ALA A 1 120 ? 11.289 -2.291 53.380 1.00 49.88 120 ALA A C 1
ATOM 922 O O . ALA A 1 120 ? 10.822 -2.739 52.332 1.00 49.88 120 ALA A O 1
ATOM 923 N N . ASP A 1 121 ? 12.034 -1.191 53.438 1.00 51.47 121 ASP A N 1
ATOM 924 C CA . ASP A 1 121 ? 12.831 -0.637 52.350 1.00 51.47 121 ASP A CA 1
ATOM 925 C C . ASP A 1 121 ? 13.630 -1.747 51.647 1.00 51.47 121 ASP A C 1
ATOM 927 O O . ASP A 1 121 ? 14.588 -2.288 52.195 1.00 51.47 121 ASP A O 1
ATOM 931 N N . VAL A 1 122 ? 13.235 -2.085 50.422 1.00 48.75 122 VAL A N 1
ATOM 932 C CA . VAL A 1 122 ? 14.162 -2.589 49.412 1.00 48.75 122 VAL A CA 1
ATOM 933 C C . VAL A 1 122 ? 13.794 -1.895 48.115 1.00 48.75 122 VAL A C 1
ATOM 935 O O . VAL A 1 122 ? 12.873 -2.277 47.393 1.00 48.75 122 VAL A O 1
ATOM 938 N N . THR A 1 123 ? 14.535 -0.830 47.840 1.00 53.22 123 THR A N 1
ATOM 939 C CA . THR A 1 123 ? 14.747 -0.301 46.500 1.00 53.22 123 THR A CA 1
ATOM 940 C C . THR A 1 123 ? 15.111 -1.450 45.557 1.00 53.22 123 THR A C 1
ATOM 942 O O . THR A 1 123 ? 16.260 -1.864 45.449 1.00 53.22 123 THR A O 1
ATOM 945 N N . SER A 1 124 ? 14.112 -1.988 44.863 1.00 44.50 124 SER A N 1
ATOM 946 C CA . SER A 1 124 ? 14.317 -2.788 43.664 1.00 44.50 124 SER A CA 1
ATOM 947 C C . SER A 1 124 ? 14.188 -1.821 42.492 1.00 44.50 124 SER A C 1
ATOM 949 O O . SER A 1 124 ? 13.069 -1.420 42.166 1.00 44.50 124 SER A O 1
ATOM 951 N N . PRO A 1 125 ? 15.285 -1.403 41.835 1.00 49.31 125 PRO A N 1
ATOM 952 C CA . PRO A 1 125 ? 15.159 -0.863 40.500 1.00 49.31 125 PRO A CA 1
ATOM 953 C C . PRO A 1 125 ? 14.596 -2.003 39.663 1.00 49.31 125 PRO A C 1
ATOM 955 O O . PRO A 1 125 ? 15.264 -3.015 39.442 1.00 49.31 125 PRO A O 1
ATOM 958 N N . THR A 1 126 ? 13.337 -1.858 39.255 1.00 47.56 126 THR A N 1
ATOM 959 C CA . THR A 1 126 ? 12.765 -2.574 38.123 1.00 47.56 126 THR A CA 1
ATOM 960 C C . THR A 1 126 ? 13.842 -2.629 37.057 1.00 47.56 126 THR A C 1
ATOM 962 O O . THR A 1 126 ? 14.265 -1.589 36.547 1.00 47.56 126 THR A O 1
ATOM 965 N N . ALA A 1 127 ? 14.336 -3.838 36.793 1.00 49.84 127 ALA A N 1
ATOM 966 C CA . ALA A 1 127 ? 15.208 -4.114 35.676 1.00 49.84 127 ALA A CA 1
ATOM 967 C C . ALA A 1 127 ? 14.449 -3.673 34.424 1.00 49.84 127 ALA A C 1
ATOM 969 O O . ALA A 1 127 ? 13.583 -4.379 33.911 1.00 49.84 127 ALA A O 1
ATOM 970 N N . SER A 1 128 ? 14.725 -2.440 34.006 1.00 54.12 128 SER A N 1
ATOM 971 C CA . SER A 1 128 ? 14.387 -1.924 32.698 1.00 54.12 128 SER A CA 1
ATOM 972 C C . SER A 1 128 ? 14.935 -2.936 31.705 1.00 54.12 128 SER A C 1
ATOM 974 O O . SER A 1 128 ? 16.148 -3.064 31.541 1.00 54.12 128 SER A O 1
ATOM 976 N N . LEU A 1 129 ? 14.036 -3.674 31.059 1.00 51.59 129 LEU A N 1
ATOM 977 C CA . LEU A 1 129 ? 14.328 -4.573 29.942 1.00 51.59 129 LEU A CA 1
ATOM 978 C C . LEU A 1 129 ? 14.712 -3.796 28.668 1.00 51.59 129 LEU A C 1
ATOM 980 O O . LEU A 1 129 ? 14.447 -4.227 27.553 1.00 51.59 129 LEU A O 1
ATOM 984 N N . PHE A 1 130 ? 15.389 -2.664 28.834 1.00 57.41 130 PHE A N 1
ATOM 985 C CA . PHE A 1 130 ? 16.032 -1.908 27.775 1.00 57.41 130 PHE A CA 1
ATOM 986 C C . PHE A 1 130 ? 17.502 -1.682 28.146 1.00 57.41 130 PHE A C 1
ATOM 988 O O . PHE A 1 130 ? 17.971 -0.564 28.327 1.00 57.41 130 PHE A O 1
ATOM 995 N N . SER A 1 131 ? 18.237 -2.783 28.285 1.00 45.72 131 SER A N 1
ATOM 996 C CA . SER A 1 131 ? 19.650 -2.841 27.892 1.00 45.72 131 SER A CA 1
ATOM 997 C C . SER A 1 131 ? 19.665 -3.182 26.397 1.00 45.72 131 SER A C 1
ATOM 999 O O . SER A 1 131 ? 18.905 -4.045 25.979 1.00 45.72 131 SER A O 1
ATOM 1001 N N . SER A 1 132 ? 20.443 -2.606 25.494 1.00 49.94 132 SER A N 1
ATOM 1002 C CA . SER A 1 132 ? 21.482 -1.588 25.544 1.00 49.94 132 SER A CA 1
ATOM 1003 C C . SER A 1 132 ? 21.635 -1.117 24.100 1.00 49.94 132 SER A C 1
ATOM 1005 O O . SER A 1 132 ? 21.816 -1.946 23.212 1.00 49.94 132 SER A O 1
ATOM 1007 N N . TRP A 1 133 ? 21.623 0.185 23.853 1.00 59.56 133 TRP A N 1
ATOM 1008 C CA . TRP A 1 133 ? 22.303 0.732 22.683 1.00 59.56 133 TRP A CA 1
ATOM 1009 C C . TRP A 1 133 ? 23.384 1.658 23.229 1.00 59.56 133 TRP A C 1
ATOM 1011 O O . TRP A 1 133 ? 23.193 2.850 23.430 1.00 59.56 133 TRP A O 1
ATOM 1021 N N . SER A 1 134 ? 24.498 1.039 23.606 1.00 52.88 134 SER A N 1
ATOM 1022 C CA . SER A 1 134 ? 25.761 1.738 23.792 1.00 52.88 134 SER A CA 1
ATOM 1023 C C . SER A 1 134 ? 26.564 1.447 22.536 1.00 52.88 134 SER A C 1
ATOM 1025 O O . SER A 1 134 ? 27.216 0.410 22.451 1.00 52.88 134 SER A O 1
ATOM 1027 N N . ASP A 1 135 ? 26.429 2.314 21.538 1.00 54.09 135 ASP A N 1
ATOM 1028 C CA . ASP A 1 135 ? 27.408 2.425 20.460 1.00 54.09 135 ASP A CA 1
ATOM 1029 C C . ASP A 1 135 ? 28.223 3.694 20.724 1.00 54.09 135 ASP A C 1
ATOM 1031 O O . ASP A 1 135 ? 27.949 4.770 20.197 1.00 54.09 135 ASP A O 1
ATOM 1035 N N . ASP A 1 136 ? 29.171 3.562 21.651 1.00 56.19 136 ASP A N 1
ATOM 1036 C CA . ASP A 1 136 ? 30.300 4.474 21.793 1.00 56.19 136 ASP A CA 1
ATOM 1037 C C . ASP A 1 136 ? 31.338 4.067 20.744 1.00 56.19 136 ASP A C 1
ATOM 1039 O O . ASP A 1 136 ? 32.120 3.136 20.948 1.00 56.19 136 ASP A O 1
ATOM 1043 N N . SER A 1 137 ? 31.343 4.765 19.612 1.00 61.19 137 SER A N 1
ATOM 1044 C CA . SER A 1 137 ? 32.451 4.722 18.659 1.00 61.19 137 SER A CA 1
ATOM 1045 C C . SER A 1 137 ? 33.092 6.106 18.583 1.00 61.19 137 SER A C 1
ATOM 1047 O O . SER A 1 137 ? 32.746 6.947 17.754 1.00 61.19 137 SER A O 1
ATOM 1049 N N . ASP A 1 138 ? 34.034 6.324 19.500 1.00 59.69 138 ASP A N 1
ATOM 1050 C CA . ASP A 1 138 ? 34.902 7.493 19.571 1.00 59.69 138 ASP A CA 1
ATOM 1051 C C . ASP A 1 138 ? 36.069 7.406 18.562 1.00 59.69 138 ASP A C 1
ATOM 1053 O O . ASP A 1 138 ? 36.789 6.414 18.474 1.00 59.69 138 ASP A O 1
ATOM 1057 N N . VAL A 1 139 ? 36.267 8.529 17.866 1.00 55.44 139 VAL A N 1
ATOM 1058 C CA . VAL A 1 139 ? 37.501 9.120 17.311 1.00 55.44 139 VAL A CA 1
ATOM 1059 C C . VAL A 1 139 ? 38.413 8.328 16.346 1.00 55.44 139 VAL A C 1
ATOM 1061 O O . VAL A 1 139 ? 39.183 7.438 16.697 1.00 55.44 139 VAL A O 1
ATOM 1064 N N . SER A 1 140 ? 38.545 8.879 15.135 1.00 51.38 140 SER A N 1
ATOM 1065 C CA . SER A 1 140 ? 39.863 9.282 14.618 1.00 51.38 140 SER A CA 1
ATOM 1066 C C . SER A 1 140 ? 39.737 10.486 13.688 1.00 51.38 140 SER A C 1
ATOM 1068 O O . SER A 1 140 ? 39.504 10.366 12.486 1.00 51.38 140 SER A O 1
ATOM 1070 N N . SER A 1 141 ? 39.926 11.670 14.277 1.00 54.41 141 SER A N 1
ATOM 1071 C CA . SER A 1 141 ? 40.291 12.894 13.563 1.00 54.41 141 SER A CA 1
ATOM 1072 C C . SER A 1 141 ? 41.534 12.640 12.716 1.00 54.41 141 SER A C 1
ATOM 1074 O O . SER A 1 141 ? 42.645 12.575 13.239 1.00 54.41 141 SER A O 1
ATOM 1076 N N . SER A 1 142 ? 41.355 12.555 11.402 1.00 55.75 142 SER A N 1
ATOM 1077 C CA . SER A 1 142 ? 42.456 12.673 10.449 1.00 55.75 142 SER A CA 1
ATOM 1078 C C . SER A 1 142 ? 42.470 14.102 9.923 1.00 55.75 142 SER A C 1
ATOM 1080 O O . SER A 1 142 ? 41.735 14.472 9.014 1.00 55.75 142 SER A O 1
ATOM 1082 N N . LYS A 1 143 ? 43.289 14.925 10.576 1.00 56.50 143 LYS A N 1
ATOM 1083 C CA . LYS A 1 143 ? 43.722 16.241 10.111 1.00 56.50 143 LYS A CA 1
ATOM 1084 C C . LYS A 1 143 ? 44.493 16.058 8.798 1.00 56.50 143 LYS A C 1
ATOM 1086 O O . LYS A 1 143 ? 45.593 15.522 8.834 1.00 56.50 143 LYS A O 1
ATOM 1091 N N . SER A 1 144 ? 43.960 16.535 7.677 1.00 53.44 144 SER A N 1
ATOM 1092 C CA . SER A 1 144 ? 44.773 16.874 6.502 1.00 53.44 144 SER A CA 1
ATOM 1093 C C . SER A 1 144 ? 44.796 18.392 6.374 1.00 53.44 144 SER A C 1
ATOM 1095 O O . SER A 1 144 ? 43.889 19.025 5.838 1.00 53.44 144 SER A O 1
ATOM 1097 N N . CYS A 1 145 ? 45.806 18.978 6.999 1.00 53.50 145 CYS A N 1
ATOM 1098 C CA . CYS A 1 145 ? 46.317 20.278 6.617 1.00 53.50 145 CYS A CA 1
ATOM 1099 C C . CYS A 1 145 ? 47.088 20.098 5.315 1.00 53.50 145 CYS A C 1
ATOM 1101 O O . CYS A 1 145 ? 48.079 19.384 5.340 1.00 53.50 145 CYS A O 1
ATOM 1103 N N . ASP A 1 146 ? 46.650 20.769 4.257 1.00 56.47 146 ASP A N 1
ATOM 1104 C CA . ASP A 1 146 ? 47.521 21.238 3.186 1.00 56.47 146 ASP A CA 1
ATOM 1105 C C . ASP A 1 146 ? 46.968 22.602 2.752 1.00 56.47 146 ASP A C 1
ATOM 1107 O O . ASP A 1 146 ? 45.955 22.713 2.060 1.00 56.47 146 ASP A O 1
ATOM 1111 N N . GLU A 1 147 ? 47.583 23.651 3.294 1.00 58.69 147 GLU A N 1
ATOM 1112 C CA . GLU A 1 147 ? 47.681 24.932 2.607 1.00 58.69 147 GLU A CA 1
ATOM 1113 C C . GLU A 1 147 ? 48.646 24.709 1.438 1.00 58.69 147 GLU A C 1
ATOM 1115 O O . GLU A 1 147 ? 49.766 24.267 1.682 1.00 58.69 147 GLU A O 1
ATOM 1120 N N . ASP A 1 148 ? 48.250 25.021 0.204 1.00 59.34 148 ASP A N 1
ATOM 1121 C CA . ASP A 1 148 ? 49.230 25.462 -0.787 1.00 59.34 148 ASP A CA 1
ATOM 1122 C C . ASP A 1 148 ? 48.606 26.453 -1.772 1.00 59.34 148 ASP A C 1
ATOM 1124 O O . ASP A 1 148 ? 47.580 26.224 -2.417 1.00 59.34 148 ASP A O 1
ATOM 1128 N N . ASP A 1 149 ? 49.259 27.600 -1.764 1.00 57.84 149 ASP A N 1
ATOM 1129 C CA . ASP A 1 149 ? 49.125 28.799 -2.561 1.00 57.84 149 ASP A CA 1
ATOM 1130 C C . ASP A 1 149 ? 49.763 28.537 -3.930 1.00 57.84 149 ASP A C 1
ATOM 1132 O O . ASP A 1 149 ? 50.895 28.066 -3.968 1.00 57.84 149 ASP A O 1
ATOM 1136 N N . SER A 1 150 ? 49.071 28.811 -5.042 1.00 61.75 150 SER A N 1
ATOM 1137 C CA . SER A 1 150 ? 49.710 29.028 -6.354 1.00 61.75 150 SER A CA 1
ATOM 1138 C C . SER A 1 150 ? 48.730 29.617 -7.382 1.00 61.75 150 SER A C 1
ATOM 1140 O O . SER A 1 150 ? 47.916 28.917 -7.980 1.00 61.75 150 SER A O 1
ATOM 1142 N N . ASP A 1 151 ? 48.875 30.929 -7.577 1.00 57.03 151 ASP A N 1
ATOM 1143 C CA . ASP A 1 151 ? 49.018 31.617 -8.869 1.00 57.03 151 ASP A CA 1
ATOM 1144 C C . ASP A 1 151 ? 47.862 31.722 -9.896 1.00 57.03 151 ASP A C 1
ATOM 1146 O O . ASP A 1 151 ? 47.450 30.782 -10.575 1.00 57.03 151 ASP A O 1
ATOM 1150 N N . LEU A 1 152 ? 47.475 32.989 -10.130 1.00 55.84 152 LEU A N 1
ATOM 1151 C CA . LEU A 1 152 ? 47.030 33.543 -11.423 1.00 55.84 152 LEU A CA 1
ATOM 1152 C C . LEU A 1 152 ? 48.059 33.220 -12.525 1.00 55.84 152 LEU A C 1
ATOM 1154 O O . LEU A 1 152 ? 49.258 33.361 -12.277 1.00 55.84 152 LEU A O 1
ATOM 1158 N N . PRO A 1 153 ? 47.649 32.869 -13.761 1.00 63.97 153 PRO A N 1
ATOM 1159 C CA . PRO A 1 153 ? 47.334 33.879 -14.797 1.00 63.97 153 PRO A CA 1
ATOM 1160 C C . PRO A 1 153 ? 46.208 33.381 -15.755 1.00 63.97 153 PRO A C 1
ATOM 1162 O O . PRO A 1 153 ? 45.792 32.234 -15.671 1.00 63.97 153 PRO A O 1
ATOM 1165 N N . SER A 1 154 ? 45.600 34.109 -16.697 1.00 50.66 154 SER A N 1
ATOM 1166 C CA . SER A 1 154 ? 45.922 35.289 -17.516 1.00 50.66 154 SER A CA 1
ATOM 1167 C C . SER A 1 154 ? 44.649 36.086 -17.820 1.00 50.66 154 SER A C 1
ATOM 1169 O O . SER A 1 154 ? 43.560 35.467 -17.814 1.00 50.66 154 SER A O 1
#

Sequence (154 aa):
MEADSANGGKSIAHVAKQCRAALKTCLNILSLNEDYWAEARLTEFQNWTSTAGVFDAKRVSLDSELAFEPDTKNIIVDLLMTLRNCIQECQKSDDKEVDRDGADIAGSEDQQDLSPTDDADVTSPTASLFSSWSDDSDVSSSKSCDEDDSDLPS

Radius of gyration: 29.78 Å; chains: 1; bounding box: 75×60×77 Å

Secondary structure (DSSP, 8-state):
----SSSTT--HHHHHHHHHHHHHHHTTSTGGGGGGHHHHHHHHHHHHHHHTTTT-SSS--HHHHGGG-HHHHHHHHHHHHHHHHHHHHHHHHHTTSS------------------------------S-------------------------

Foldseek 3Di:
DDDDPPQLPDALLNLLVLLLVLLVVLCVQPVSCVVHNSVVVSVVSVVVCVVQQCPPPPDQHNRRVCVVPSVVRSVSSVVSVVSSVVSVVVVVVSVPPPPPDDDDDDDDDDDDDDDDDDDDDDPDPPPPPDDDDPPPDDDDDDDDDDDDDDDDDD

pLDDT: mean 75.19, std 22.03, range [36.12, 98.44]

Organism: NCBI:txid1291518